Protein AF-A0A382MGH1-F1 (afdb_monomer_lite)

Radius of gyration: 17.48 Å; chains: 1; bounding box: 27×28×46 Å

Secondary structure (DSSP, 8-state):
----TTT-TTS-SS--GGGS--PPPP-----HHHHHHHHHHHHHHT-

Structure (mmCIF, N/CA/C/O backbone):
data_AF-A0A382MGH1-F1
#
_entry.id   AF-A0A382MGH1-F1
#
loop_
_atom_site.group_PDB
_atom_site.id
_atom_site.type_symbol
_atom_site.label_atom_id
_atom_site.label_alt_id
_atom_site.label_comp_id
_atom_site.label_asym_id
_atom_site.label_entity_id
_atom_site.label_seq_id
_atom_site.pdbx_PDB_ins_code
_atom_site.Cartn_x
_atom_site.Cartn_y
_atom_site.Cartn_z
_atom_site.occupancy
_atom_site.B_iso_or_equiv
_atom_site.auth_seq_id
_atom_site.auth_comp_id
_atom_site.auth_asym_id
_atom_site.auth_atom_id
_atom_site.pdbx_PDB_model_num
ATOM 1 N N . MET A 1 1 ? 16.302 17.988 -31.762 1.00 61.03 1 MET A N 1
A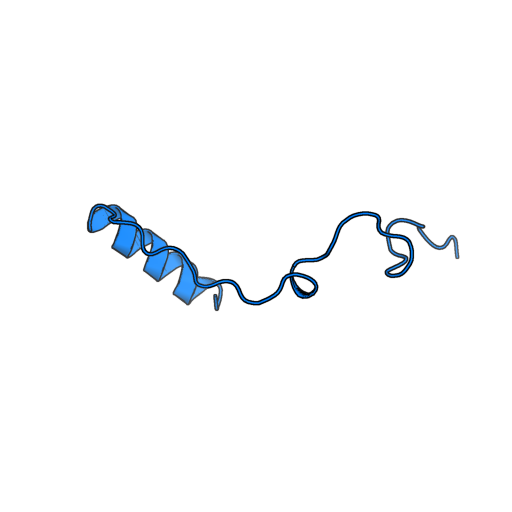TOM 2 C CA . MET A 1 1 ? 15.845 17.806 -30.368 1.00 61.03 1 MET A CA 1
ATOM 3 C C . MET A 1 1 ? 16.729 16.732 -29.760 1.00 61.03 1 MET A C 1
ATOM 5 O O . MET A 1 1 ? 16.885 15.701 -30.395 1.00 61.03 1 MET A O 1
ATOM 9 N N . LEU A 1 2 ? 17.406 17.009 -28.642 1.00 63.09 2 LEU A N 1
ATOM 10 C CA . LEU A 1 2 ? 18.288 16.035 -27.994 1.00 63.09 2 LEU A CA 1
ATOM 11 C C . LEU A 1 2 ? 17.400 15.038 -27.238 1.00 63.09 2 LEU A C 1
ATOM 13 O O . LEU A 1 2 ? 16.756 15.417 -26.263 1.00 63.09 2 LEU A O 1
ATOM 17 N N . GLU A 1 3 ? 17.300 13.806 -27.721 1.00 71.81 3 GLU A N 1
ATOM 18 C CA . GLU A 1 3 ? 16.559 12.752 -27.028 1.0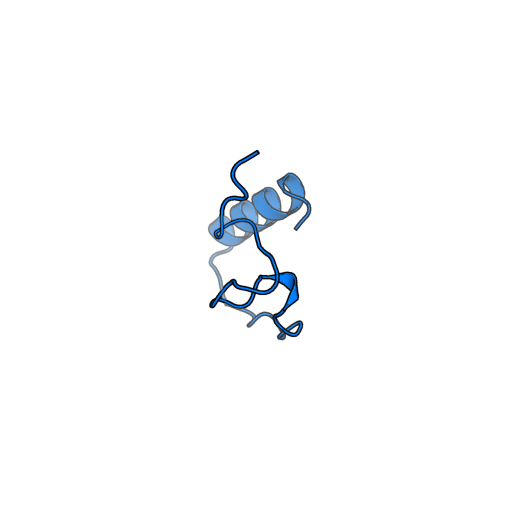0 71.81 3 GLU A CA 1
ATOM 19 C C . GLU A 1 3 ? 17.299 12.406 -25.735 1.00 71.81 3 GLU A C 1
ATOM 21 O O . GLU A 1 3 ? 18.448 11.966 -25.767 1.00 71.81 3 GLU A O 1
ATOM 26 N N . ASP A 1 4 ? 16.667 12.663 -24.586 1.00 71.25 4 ASP A N 1
ATOM 27 C CA . ASP A 1 4 ? 17.235 12.316 -23.286 1.00 71.25 4 ASP A CA 1
ATOM 28 C C . ASP A 1 4 ? 17.220 10.784 -23.140 1.00 71.25 4 ASP A C 1
ATOM 30 O O . ASP A 1 4 ? 16.138 10.192 -23.065 1.00 71.25 4 ASP A O 1
ATOM 34 N N . PRO A 1 5 ? 18.384 10.116 -23.049 1.00 70.12 5 PRO A N 1
ATOM 35 C CA . PRO A 1 5 ? 18.452 8.663 -22.917 1.00 70.12 5 PRO A CA 1
ATOM 36 C C . PRO A 1 5 ? 17.744 8.126 -21.664 1.00 70.12 5 PRO A C 1
ATOM 38 O O . PRO A 1 5 ? 17.452 6.936 -21.596 1.00 70.12 5 PRO A O 1
ATOM 41 N N . ARG A 1 6 ? 17.456 8.979 -20.667 1.00 68.50 6 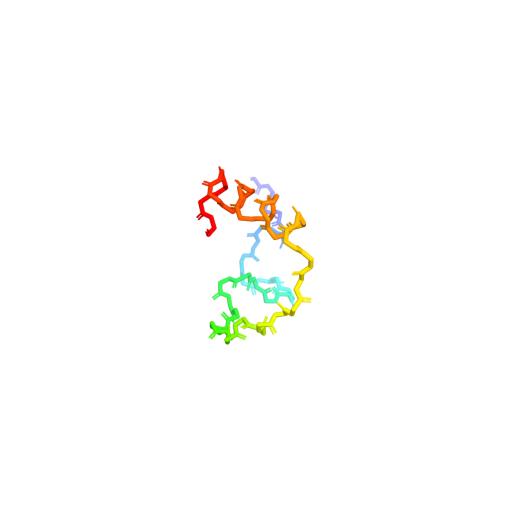ARG A N 1
ATOM 42 C CA . ARG A 1 6 ? 16.665 8.624 -19.474 1.00 68.50 6 ARG A CA 1
ATOM 43 C C . ARG A 1 6 ? 15.170 8.473 -19.773 1.00 68.50 6 ARG A C 1
ATOM 45 O O . ARG A 1 6 ? 14.455 7.848 -18.989 1.00 68.50 6 ARG A O 1
ATOM 52 N N . LEU A 1 7 ? 14.691 9.046 -20.876 1.00 69.25 7 LEU A N 1
ATOM 5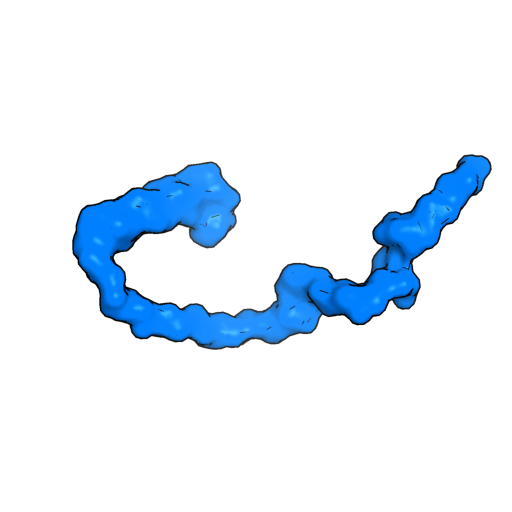3 C CA . LEU A 1 7 ? 13.300 8.954 -21.324 1.00 69.25 7 LEU A CA 1
ATOM 54 C C . LEU A 1 7 ? 13.065 7.769 -22.272 1.00 69.25 7 LEU A C 1
ATOM 56 O O . LEU A 1 7 ? 11.914 7.390 -22.490 1.00 69.25 7 LEU A O 1
ATOM 60 N N . ASP A 1 8 ? 14.130 7.145 -22.779 1.00 74.88 8 ASP A N 1
ATOM 61 C CA . ASP A 1 8 ? 14.044 5.955 -23.622 1.00 74.88 8 ASP A CA 1
ATOM 62 C C . ASP A 1 8 ? 13.589 4.740 -22.799 1.00 74.88 8 ASP A C 1
ATOM 64 O O . ASP A 1 8 ? 14.360 4.135 -22.052 1.00 74.88 8 ASP A O 1
ATOM 68 N N . ARG A 1 9 ? 12.310 4.371 -22.953 1.00 70.00 9 ARG A N 1
ATOM 69 C CA . ARG A 1 9 ? 11.653 3.253 -22.254 1.00 70.00 9 ARG A CA 1
ATOM 70 C C . ARG A 1 9 ? 12.331 1.903 -22.512 1.00 70.00 9 ARG A C 1
ATOM 72 O O . ARG A 1 9 ? 12.203 1.031 -21.657 1.00 70.00 9 ARG A O 1
ATOM 79 N N . ASN A 1 10 ? 13.069 1.752 -23.612 1.00 73.25 10 ASN A N 1
ATOM 80 C CA . ASN A 1 10 ? 13.761 0.513 -23.976 1.00 73.25 10 ASN A CA 1
ATOM 81 C C . ASN A 1 10 ? 15.171 0.412 -23.371 1.00 73.25 10 ASN A C 1
ATOM 83 O O . ASN A 1 10 ? 15.761 -0.666 -23.370 1.00 73.25 10 ASN A O 1
ATOM 87 N N . LYS A 1 11 ? 15.718 1.516 -22.846 1.00 70.88 11 LYS A N 1
ATOM 88 C CA . LYS A 1 11 ? 17.106 1.607 -22.358 1.00 70.88 11 LYS A CA 1
ATOM 89 C C . LYS A 1 11 ? 17.222 1.680 -20.834 1.00 70.88 11 LYS A C 1
ATOM 91 O O . LYS A 1 11 ? 18.325 1.778 -20.293 1.00 70.88 11 LYS A O 1
ATOM 96 N N . ILE A 1 12 ? 16.094 1.646 -20.124 1.00 67.56 12 ILE A N 1
ATOM 97 C CA . ILE A 1 12 ? 16.059 1.779 -18.664 1.00 67.56 12 ILE A CA 1
ATOM 98 C C . ILE A 1 12 ? 16.431 0.447 -18.018 1.00 67.56 12 ILE A C 1
ATOM 100 O O . ILE A 1 12 ? 15.756 -0.561 -18.192 1.00 67.56 12 ILE A O 1
ATOM 104 N N . ARG A 1 13 ? 17.499 0.464 -17.217 1.00 69.44 13 ARG A N 1
ATOM 105 C CA . ARG A 1 13 ? 18.051 -0.716 -16.530 1.00 69.44 13 ARG A CA 1
ATOM 106 C C . ARG A 1 13 ? 17.176 -1.235 -15.377 1.00 69.44 13 ARG A C 1
ATOM 108 O O . ARG A 1 13 ? 17.450 -2.302 -14.838 1.00 69.44 13 ARG A O 1
ATOM 115 N N . VAL A 1 14 ? 16.162 -0.475 -14.963 1.00 71.12 14 VAL A N 1
ATOM 116 C CA . VAL A 1 14 ? 15.338 -0.766 -13.783 1.00 71.12 14 VAL A CA 1
ATOM 117 C C . VAL A 1 14 ? 13.913 -1.110 -14.222 1.00 71.12 14 VAL A C 1
ATOM 119 O O . VAL A 1 14 ? 13.300 -0.297 -14.922 1.00 71.12 14 VAL A O 1
ATOM 122 N N . PRO A 1 15 ? 13.366 -2.268 -13.802 1.00 71.31 15 PRO A N 1
ATOM 123 C CA . PRO A 1 15 ? 11.968 -2.606 -14.034 1.00 71.31 15 PRO A CA 1
ATOM 124 C C . PRO A 1 15 ? 11.055 -1.516 -13.470 1.00 71.31 15 PRO A C 1
ATOM 126 O O . PRO A 1 15 ? 11.213 -1.072 -12.332 1.00 71.31 15 PRO A O 1
ATOM 129 N N . ARG A 1 16 ? 10.102 -1.052 -14.276 1.00 71.00 16 ARG A N 1
ATOM 130 C CA . ARG A 1 16 ? 9.106 -0.079 -13.823 1.00 71.00 16 ARG A CA 1
ATOM 131 C C . ARG A 1 16 ? 8.023 -0.761 -12.988 1.00 71.00 16 ARG A C 1
ATOM 133 O O . ARG A 1 16 ? 7.904 -1.981 -12.978 1.00 71.00 16 ARG A O 1
ATOM 140 N N . ARG A 1 17 ? 7.218 0.033 -12.275 1.00 70.69 17 ARG A N 1
ATOM 141 C CA . ARG A 1 17 ? 6.154 -0.474 -11.390 1.00 70.69 17 ARG A CA 1
ATOM 142 C C . ARG A 1 17 ? 5.178 -1.420 -12.111 1.00 70.69 17 ARG A C 1
ATOM 144 O O . ARG A 1 17 ? 4.736 -2.392 -11.514 1.00 70.69 17 ARG A O 1
ATOM 151 N N . ASP A 1 18 ? 4.885 -1.137 -13.378 1.00 72.50 18 ASP A N 1
ATOM 152 C CA . ASP A 1 18 ? 4.072 -1.937 -14.306 1.00 72.50 18 ASP A CA 1
ATOM 153 C C . ASP A 1 18 ? 4.753 -3.237 -14.770 1.00 72.50 18 ASP A C 1
ATOM 155 O O . ASP A 1 18 ? 4.069 -4.156 -15.204 1.00 72.50 18 ASP A O 1
ATOM 159 N N . SER A 1 19 ? 6.080 -3.335 -14.652 1.00 75.56 19 SER A N 1
ATOM 160 C CA . SER A 1 19 ? 6.858 -4.539 -14.972 1.00 75.56 19 SER A CA 1
ATOM 161 C C . SER A 1 19 ? 6.862 -5.578 -13.848 1.00 75.56 19 SER A C 1
ATOM 163 O O . SER A 1 19 ? 7.326 -6.696 -14.075 1.00 75.56 19 SER A O 1
ATOM 165 N N . TYR A 1 20 ? 6.413 -5.234 -12.638 1.00 72.38 20 TYR A N 1
ATOM 166 C CA . TYR A 1 20 ? 6.320 -6.201 -11.547 1.00 72.38 20 TYR A CA 1
ATOM 167 C C . TYR A 1 20 ? 4.990 -6.949 -11.617 1.00 72.38 20 TYR A C 1
ATOM 169 O O . TYR A 1 20 ? 3.924 -6.337 -11.703 1.00 72.38 20 TYR A O 1
ATOM 177 N N . GLU A 1 21 ? 5.046 -8.277 -11.522 1.00 73.00 21 GLU A N 1
ATOM 178 C CA . GLU A 1 21 ? 3.846 -9.093 -11.342 1.00 73.00 21 GLU A CA 1
ATOM 179 C C . GLU A 1 21 ? 3.093 -8.648 -10.079 1.00 73.00 21 GLU A C 1
ATOM 181 O O . GLU A 1 21 ? 3.708 -8.269 -9.076 1.00 73.00 21 GLU A O 1
ATOM 186 N N . LYS A 1 22 ? 1.752 -8.684 -10.113 1.00 68.19 22 LYS A N 1
ATOM 187 C CA . LYS A 1 22 ? 0.918 -8.372 -8.944 1.00 68.19 22 LYS A CA 1
ATOM 188 C C . LYS A 1 22 ? 1.164 -9.418 -7.855 1.00 68.19 22 LYS A C 1
ATOM 190 O O . LYS A 1 22 ? 0.513 -10.457 -7.817 1.00 68.19 22 LYS A O 1
ATOM 195 N N . ARG A 1 23 ? 2.119 -9.142 -6.968 1.00 63.81 23 ARG A N 1
ATOM 196 C CA . ARG A 1 23 ? 2.406 -9.992 -5.811 1.00 63.81 23 ARG A CA 1
ATOM 197 C C . ARG A 1 23 ? 1.313 -9.793 -4.757 1.00 63.81 23 ARG A C 1
ATOM 199 O O . ARG A 1 23 ? 0.863 -8.659 -4.573 1.00 63.81 23 ARG A O 1
ATOM 206 N N . PRO A 1 24 ? 0.895 -10.856 -4.051 1.00 64.06 24 PRO A N 1
ATOM 207 C CA . PRO A 1 24 ? -0.006 -10.708 -2.919 1.00 64.06 24 PRO A CA 1
ATOM 208 C C . PRO A 1 24 ? 0.640 -9.775 -1.890 1.00 64.06 24 PRO A C 1
ATOM 210 O O . PRO A 1 24 ? 1.786 -9.979 -1.482 1.00 64.06 24 PRO A O 1
ATOM 213 N N . VAL A 1 25 ? -0.076 -8.715 -1.513 1.00 67.25 25 VAL A N 1
ATOM 214 C CA . VAL A 1 25 ? 0.373 -7.794 -0.466 1.00 67.25 25 VAL A CA 1
ATOM 215 C C . VAL A 1 25 ? 0.388 -8.579 0.843 1.00 67.25 25 VAL A C 1
ATOM 217 O O . VAL A 1 25 ? -0.635 -9.130 1.246 1.00 67.25 25 VAL A O 1
ATOM 220 N N . LEU A 1 26 ? 1.553 -8.664 1.488 1.00 63.31 26 LEU A N 1
ATOM 221 C CA . LEU A 1 26 ? 1.689 -9.288 2.803 1.00 63.31 26 LEU A CA 1
ATOM 222 C C . LEU A 1 26 ? 0.749 -8.574 3.784 1.00 63.31 26 LEU A C 1
ATOM 224 O O . LEU A 1 26 ? 0.847 -7.359 3.967 1.00 63.31 26 LEU A O 1
ATOM 228 N N . SER A 1 27 ? -0.170 -9.311 4.408 1.00 68.19 27 SER A N 1
ATOM 229 C CA . SER A 1 27 ? -1.020 -8.762 5.462 1.00 68.19 27 SER A CA 1
ATOM 230 C C . SER A 1 27 ? -0.161 -8.496 6.696 1.00 68.19 27 SER A C 1
ATOM 232 O O . SER A 1 27 ? 0.291 -9.433 7.353 1.00 68.19 27 SER A O 1
ATOM 234 N N . ALA A 1 28 ? 0.086 -7.226 7.006 1.00 74.25 28 ALA A N 1
ATOM 235 C CA . ALA A 1 28 ? 0.768 -6.831 8.231 1.00 74.25 28 ALA A CA 1
ATOM 236 C C . ALA A 1 28 ? -0.249 -6.610 9.362 1.00 74.25 28 ALA A C 1
ATOM 238 O O . ALA A 1 28 ? -1.314 -6.024 9.146 1.00 74.25 28 ALA A O 1
ATOM 239 N N . THR A 1 29 ? 0.093 -7.030 10.581 1.00 82.81 29 THR A N 1
ATOM 240 C CA . THR A 1 29 ? -0.641 -6.632 11.789 1.00 82.81 29 THR A CA 1
ATOM 241 C C . THR A 1 29 ? -0.172 -5.238 12.191 1.00 82.81 29 THR A C 1
ATOM 243 O O . THR A 1 29 ? 0.986 -5.051 12.553 1.00 82.81 29 THR A O 1
ATOM 246 N N . ILE A 1 30 ? -1.060 -4.249 12.097 1.00 86.06 30 ILE A N 1
ATOM 247 C CA . ILE A 1 30 ? -0.752 -2.834 12.335 1.00 86.06 30 ILE A CA 1
ATOM 248 C C . ILE A 1 30 ? -1.673 -2.310 13.438 1.00 86.06 30 ILE A C 1
ATOM 250 O O . ILE A 1 30 ? -2.849 -2.678 13.490 1.00 86.06 30 ILE A O 1
ATOM 254 N N . HIS A 1 31 ? -1.155 -1.425 14.294 1.00 91.06 31 HIS A N 1
ATOM 255 C CA . HIS A 1 31 ? -1.970 -0.698 15.267 1.00 91.0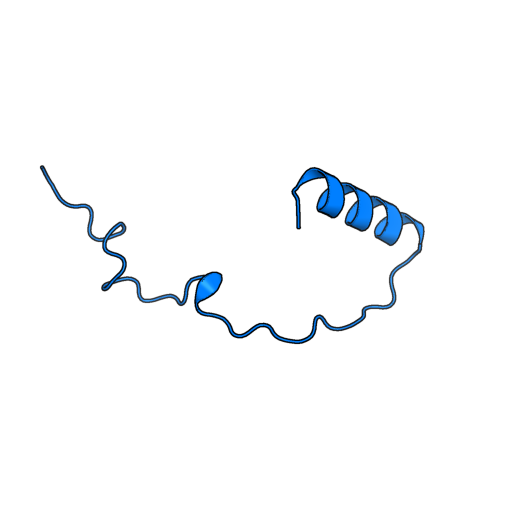6 31 HIS A CA 1
ATOM 256 C C . HIS A 1 31 ? -3.144 0.024 14.566 1.00 91.06 31 HIS A C 1
ATOM 258 O O . HIS A 1 31 ? -2.933 0.632 13.507 1.00 91.06 31 HIS A O 1
ATOM 264 N N . PRO A 1 32 ? -4.371 -0.009 15.123 1.00 87.44 32 PRO A N 1
ATOM 265 C CA . PRO A 1 32 ? -5.566 0.525 14.466 1.00 87.44 32 PRO A CA 1
ATOM 266 C C . PRO A 1 32 ? -5.444 1.998 14.058 1.00 87.44 32 PRO A C 1
ATOM 268 O O . PRO A 1 32 ? -5.922 2.365 12.986 1.00 87.44 32 PRO A O 1
ATOM 271 N N . ASP A 1 33 ? -4.760 2.824 14.849 1.00 87.62 33 ASP A N 1
ATOM 272 C CA . ASP A 1 33 ? -4.602 4.252 14.541 1.00 87.62 33 ASP A CA 1
ATOM 273 C C . ASP A 1 33 ? -3.756 4.490 13.288 1.00 87.62 33 ASP A C 1
ATOM 275 O O . ASP A 1 33 ? -4.108 5.295 12.428 1.00 87.62 33 ASP A O 1
ATOM 279 N N . ILE A 1 3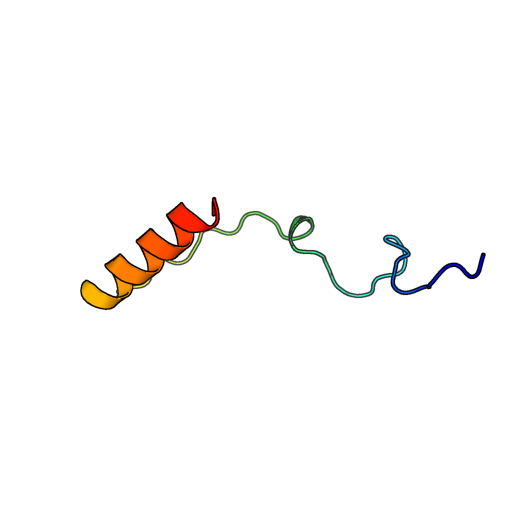4 ? -2.677 3.721 13.129 1.00 90.38 34 ILE A N 1
ATOM 280 C CA . ILE A 1 34 ? -1.819 3.789 11.942 1.00 90.38 34 ILE A CA 1
ATOM 281 C C . ILE A 1 34 ? -2.580 3.239 10.730 1.00 90.38 34 ILE A C 1
ATOM 283 O O . ILE A 1 34 ? -2.519 3.814 9.643 1.00 90.38 34 ILE A O 1
ATOM 287 N N . LYS A 1 35 ? -3.352 2.159 10.920 1.00 88.88 35 LYS A N 1
ATOM 288 C CA . LYS A 1 35 ? -4.182 1.569 9.863 1.00 88.88 35 LYS A CA 1
ATOM 289 C C . LYS A 1 35 ? -5.180 2.583 9.295 1.00 88.88 35 LYS A C 1
ATOM 291 O O . LYS A 1 35 ? -5.307 2.668 8.078 1.00 88.88 35 LYS A O 1
ATOM 296 N N . ARG A 1 36 ? -5.860 3.362 10.145 1.00 89.88 36 ARG A N 1
ATOM 297 C CA . ARG A 1 36 ? -6.825 4.391 9.708 1.00 89.88 36 ARG A CA 1
ATOM 298 C C . ARG A 1 36 ? -6.171 5.438 8.810 1.00 89.88 36 ARG A C 1
ATOM 300 O O . ARG A 1 36 ? -6.702 5.741 7.746 1.00 89.88 36 ARG A O 1
ATOM 307 N N . THR A 1 37 ? -5.001 5.933 9.204 1.00 92.62 37 THR A N 1
ATOM 308 C CA . THR A 1 37 ? -4.249 6.924 8.424 1.00 92.62 37 THR A CA 1
ATOM 309 C C . THR A 1 37 ? -3.811 6.365 7.071 1.00 92.62 37 THR A C 1
ATOM 311 O O . THR A 1 37 ? -3.990 7.025 6.051 1.00 92.62 37 THR A O 1
ATOM 314 N N . LEU A 1 38 ? -3.294 5.133 7.035 1.00 87.62 38 LEU A N 1
ATOM 315 C CA . LEU A 1 38 ? -2.868 4.487 5.790 1.00 87.62 38 LEU A CA 1
ATOM 316 C C . LEU A 1 38 ? -4.033 4.263 4.816 1.00 87.62 38 LEU A C 1
ATOM 318 O O . LEU A 1 38 ? -3.882 4.517 3.623 1.00 87.62 38 LEU A O 1
ATOM 322 N N . VAL A 1 39 ? -5.197 3.837 5.317 1.00 88.06 39 VAL A N 1
ATOM 323 C CA . VAL A 1 39 ? -6.407 3.672 4.494 1.00 88.06 39 VAL A CA 1
ATOM 324 C C . VAL A 1 39 ? -6.848 5.014 3.908 1.00 88.06 39 VAL A C 1
ATOM 326 O O . VAL A 1 39 ? -7.012 5.115 2.696 1.00 88.06 39 VAL A O 1
ATOM 329 N N . ALA A 1 40 ? -6.929 6.065 4.729 1.00 92.88 40 ALA A N 1
ATOM 330 C CA . ALA A 1 40 ? -7.304 7.402 4.264 1.00 92.88 40 ALA A CA 1
ATOM 331 C C . ALA A 1 40 ? -6.335 7.956 3.200 1.00 92.88 40 ALA A C 1
ATOM 333 O O . ALA A 1 40 ? -6.746 8.617 2.245 1.00 92.88 40 ALA A O 1
ATOM 334 N N . MET A 1 41 ? -5.035 7.675 3.333 1.00 93.44 41 MET A N 1
ATOM 335 C CA . MET A 1 41 ? -4.040 8.032 2.318 1.00 93.44 41 MET A CA 1
ATOM 336 C C . MET A 1 41 ? -4.266 7.279 0.999 1.00 93.44 41 MET A C 1
ATOM 338 O O . MET A 1 41 ? -4.157 7.892 -0.066 1.00 93.44 41 MET A O 1
ATOM 342 N N . SER A 1 42 ? -4.596 5.984 1.063 1.00 87.12 42 SER A N 1
ATOM 343 C CA . SER A 1 42 ? -4.881 5.156 -0.119 1.00 87.12 42 SER A CA 1
ATOM 344 C C . SER A 1 42 ? -6.097 5.686 -0.873 1.00 87.12 42 SER A C 1
ATOM 346 O O . SER A 1 42 ? -6.009 5.968 -2.066 1.00 87.12 42 SER A O 1
ATOM 348 N N . GLU A 1 43 ? -7.195 5.938 -0.154 1.00 90.56 43 GLU A N 1
ATOM 349 C CA . GLU A 1 43 ? -8.433 6.490 -0.716 1.00 90.56 43 GLU A CA 1
ATOM 350 C C . GLU A 1 43 ? -8.194 7.850 -1.385 1.00 90.56 43 GLU A C 1
ATOM 352 O O . GLU A 1 43 ? -8.676 8.096 -2.489 1.00 90.56 43 GLU A O 1
ATOM 357 N N . ARG A 1 44 ? -7.379 8.719 -0.767 1.00 93.62 44 ARG A N 1
ATOM 358 C CA . ARG A 1 44 ? -7.029 10.031 -1.333 1.00 93.62 44 ARG A CA 1
ATOM 359 C C . ARG A 1 44 ? -6.182 9.938 -2.606 1.00 93.62 44 ARG A C 1
ATOM 361 O O . ARG A 1 44 ? -6.246 10.840 -3.438 1.00 93.62 44 ARG A O 1
ATOM 368 N N . THR A 1 45 ? -5.352 8.905 -2.739 1.00 91.50 45 THR A N 1
ATOM 369 C CA . THR A 1 45 ? -4.429 8.736 -3.876 1.00 91.50 45 THR A CA 1
ATOM 370 C C . THR A 1 45 ? -4.957 7.806 -4.969 1.00 91.50 45 THR A C 1
ATOM 372 O O . THR A 1 45 ? -4.338 7.723 -6.028 1.00 91.50 45 THR A O 1
ATOM 375 N N . GLY A 1 46 ? -6.105 7.153 -4.753 1.00 84.62 46 GLY A N 1
ATOM 376 C CA . GLY A 1 46 ? -6.684 6.197 -5.700 1.00 84.62 46 GLY A CA 1
ATOM 377 C C . GLY A 1 46 ? -5.865 4.910 -5.828 1.00 84.62 46 GLY A C 1
ATOM 378 O O . GLY A 1 46 ? -5.832 4.309 -6.903 1.00 84.62 46 GLY A O 1
ATOM 379 N N . MET A 1 47 ? -5.157 4.542 -4.754 1.00 75.25 47 MET A N 1
ATOM 380 C CA . MET A 1 47 ? -4.414 3.285 -4.631 1.00 75.25 47 MET A CA 1
ATOM 381 C C . MET A 1 47 ? -5.311 2.125 -4.217 1.00 75.25 47 MET A C 1
ATOM 383 O O . MET A 1 47 ? -6.171 2.344 -3.332 1.00 75.25 47 MET A O 1
#

Foldseek 3Di:
DDPDCVPPPVNDPDQDPVNDDPDPDPDDDDDVVVVVVVVVVCVVVVD

Sequence (47 aa):
MLEDPRLDRNKIRVPRRDSYEKRPVLSATIHPDIKRTLVAMSERTGM

Organism: NCBI:txid408172

pLDDT: mean 77.21, std 10.09, range [61.03, 93.62]